Protein AF-A0A5B8U6M7-F1 (afdb_monomer_lite)

Foldseek 3Di:
DQAQAPPVVVVVVLVVQLVDQPAFKWKKKFWFDLVCLVVVVVLCVVPDPDDLVVLPWPDWDWDGDSTITMIMTGHHRGNSSVVSLVPDPCNVVSVVVCSVGGPYYMDIDDDPDDDDDD

pLDDT: mean 85.8, std 9.68, range [37.19, 96.88]

Sequence (118 aa):
MSVSFDIGELDREITALRSHPHLRKLVIVLPIEPDLRDMARDVLAEGPPFDLRAAGLDAHEVLLTDNEAIFVFGLPDGPPALERILAEEDFWTVVSSWERIAAGPPRIASVAFDWHAA

Organism: NCBI:txid496014

Secondary structure (DSSP, 8-state):
------HHHHHHHHHHHHT-TT--EEEEEEEB-GGGHHHHHHHHHT--SS-HHHHT-S-EEEEE-SSEEEEEEE-TT-THHHHHHHH-HHHHHHHHHHHTTBSS--EEEP-S------

Radius of gyration: 14.13 Å; chains: 1; bounding box: 35×35×37 Å

Structure (mmCIF, N/CA/C/O backbone):
data_AF-A0A5B8U6M7-F1
#
_entry.id   AF-A0A5B8U6M7-F1
#
loop_
_atom_site.group_PDB
_atom_site.id
_atom_site.type_symbol
_atom_site.label_atom_id
_atom_site.label_alt_id
_atom_site.label_comp_id
_atom_site.label_asym_id
_atom_site.label_entity_id
_atom_site.label_seq_id
_atom_site.pdbx_PDB_ins_code
_atom_site.Cartn_x
_atom_site.Cartn_y
_atom_site.Cartn_z
_atom_site.occupancy
_atom_site.B_iso_or_equiv
_atom_site.auth_seq_id
_atom_site.auth_comp_id
_atom_site.auth_asym_id
_atom_site.auth_atom_id
_atom_site.pdbx_PDB_model_num
ATOM 1 N N . MET A 1 1 ? -6.315 9.174 21.038 1.00 37.19 1 MET A N 1
ATOM 2 C CA . MET A 1 1 ? -5.016 9.813 20.736 1.00 37.19 1 MET A CA 1
ATOM 3 C C . MET A 1 1 ? -4.724 9.454 19.298 1.00 37.19 1 MET A C 1
ATOM 5 O O . MET A 1 1 ? -4.635 8.267 19.039 1.00 37.19 1 MET A O 1
ATOM 9 N N . SER A 1 2 ? -4.692 10.416 18.372 1.00 42.72 2 SER A N 1
ATOM 10 C CA . SER A 1 2 ? -4.331 10.103 16.983 1.00 42.72 2 SER A CA 1
ATOM 11 C C . SER A 1 2 ? -2.864 9.701 16.991 1.00 42.72 2 SER A C 1
ATOM 13 O O . SER A 1 2 ? -2.014 10.513 17.365 1.00 42.72 2 SER A O 1
ATOM 15 N N . VAL A 1 3 ? -2.573 8.444 16.681 1.00 50.53 3 VAL A N 1
ATOM 16 C CA . VAL A 1 3 ? -1.199 8.006 16.461 1.00 50.53 3 VAL A CA 1
ATOM 17 C C . VAL A 1 3 ? -0.815 8.559 15.092 1.00 50.53 3 VAL A C 1
ATOM 19 O O . VAL A 1 3 ? -1.203 8.010 14.072 1.00 50.53 3 VAL A O 1
ATOM 22 N N . SER A 1 4 ? -0.133 9.706 15.061 1.00 57.78 4 SER A N 1
ATOM 23 C CA . SER A 1 4 ? 0.564 10.127 13.843 1.00 57.78 4 SER A CA 1
ATOM 24 C C . SER A 1 4 ? 1.712 9.144 13.645 1.00 57.78 4 SER A C 1
ATOM 26 O O . SER A 1 4 ? 2.492 8.913 14.574 1.00 57.78 4 SER A O 1
ATOM 28 N N . PHE A 1 5 ? 1.767 8.507 12.481 1.00 67.94 5 PHE A N 1
ATOM 29 C CA . PHE A 1 5 ? 2.917 7.709 12.098 1.00 67.94 5 PHE A CA 1
ATOM 30 C C . PHE A 1 5 ? 3.860 8.568 11.265 1.00 67.94 5 PHE A C 1
ATOM 32 O O . PHE A 1 5 ? 3.412 9.345 10.430 1.00 67.94 5 PHE A O 1
ATOM 39 N N . ASP A 1 6 ? 5.165 8.474 11.520 1.00 73.69 6 ASP A N 1
ATOM 40 C CA . ASP A 1 6 ? 6.155 9.294 10.823 1.00 73.69 6 ASP A CA 1
ATOM 41 C C . ASP A 1 6 ? 6.238 8.847 9.357 1.00 73.69 6 ASP A C 1
ATOM 43 O O . ASP A 1 6 ? 6.901 7.866 9.020 1.00 73.69 6 ASP A O 1
ATOM 47 N N . ILE A 1 7 ? 5.562 9.580 8.471 1.00 70.50 7 ILE A N 1
ATOM 48 C CA . ILE A 1 7 ? 5.659 9.403 7.016 1.00 70.50 7 ILE A CA 1
ATOM 49 C C . ILE A 1 7 ? 7.130 9.440 6.563 1.00 70.50 7 ILE A C 1
ATOM 51 O O . ILE A 1 7 ? 7.518 8.705 5.655 1.00 70.50 7 ILE A O 1
ATOM 55 N N . GLY A 1 8 ? 7.975 10.235 7.227 1.00 73.44 8 GLY A N 1
ATOM 56 C CA . GLY A 1 8 ? 9.407 10.287 6.959 1.00 73.44 8 GLY A CA 1
ATOM 57 C C . GLY A 1 8 ? 10.160 9.025 7.387 1.00 73.44 8 GLY A C 1
ATOM 58 O O . GLY A 1 8 ? 11.208 8.728 6.818 1.00 73.44 8 GLY A O 1
ATOM 59 N N . GLU A 1 9 ? 9.668 8.263 8.365 1.00 79.94 9 GLU A N 1
ATOM 60 C CA . GLU A 1 9 ? 10.224 6.950 8.716 1.00 79.94 9 GLU A CA 1
ATOM 61 C C . GLU A 1 9 ? 9.889 5.912 7.651 1.00 79.94 9 GLU A C 1
ATOM 63 O O . GLU A 1 9 ? 10.791 5.218 7.181 1.00 79.94 9 GLU A O 1
ATOM 68 N N . LEU A 1 10 ? 8.636 5.893 7.189 1.00 79.44 10 LEU A N 1
ATOM 69 C CA . LEU A 1 10 ? 8.224 5.042 6.075 1.00 79.44 10 LEU A CA 1
ATOM 70 C C . LEU A 1 10 ? 9.038 5.342 4.805 1.00 79.44 10 LEU A C 1
ATOM 72 O O . LEU A 1 10 ? 9.538 4.417 4.166 1.00 79.44 10 LEU A O 1
ATOM 76 N N . ASP A 1 11 ? 9.226 6.620 4.462 1.00 79.44 11 ASP A N 1
ATOM 77 C CA . ASP A 1 11 ? 10.046 7.031 3.314 1.00 79.44 11 ASP A CA 1
ATOM 78 C C . ASP A 1 11 ? 11.501 6.546 3.435 1.00 79.44 11 ASP A C 1
ATOM 80 O O . ASP A 1 11 ? 12.074 6.015 2.477 1.00 79.44 11 ASP A O 1
ATOM 84 N N . ARG A 1 12 ? 12.095 6.648 4.634 1.00 83.75 12 ARG A N 1
ATOM 85 C CA . ARG A 1 12 ? 13.446 6.128 4.906 1.00 83.75 12 ARG A CA 1
ATOM 86 C C . ARG A 1 12 ? 13.519 4.616 4.719 1.00 83.75 12 ARG A C 1
ATOM 88 O O . ARG A 1 12 ? 14.474 4.139 4.103 1.00 83.75 12 ARG A O 1
ATOM 95 N N . GLU A 1 13 ? 12.543 3.866 5.225 1.00 85.31 13 GLU A N 1
ATOM 96 C CA . GLU A 1 13 ? 12.518 2.409 5.074 1.00 85.31 13 GLU A CA 1
ATOM 97 C C . GLU A 1 13 ? 12.347 1.991 3.607 1.00 85.31 13 GLU A C 1
ATOM 99 O O . GLU A 1 13 ? 13.113 1.158 3.111 1.00 85.31 13 GLU A O 1
ATOM 104 N N . ILE A 1 14 ? 11.417 2.614 2.873 1.00 83.81 14 ILE A N 1
ATOM 105 C CA . ILE A 1 14 ? 11.237 2.363 1.434 1.00 83.81 14 ILE A CA 1
ATOM 106 C C . ILE A 1 14 ? 12.519 2.727 0.670 1.00 83.81 14 ILE A C 1
ATOM 108 O O . ILE A 1 14 ? 12.970 1.974 -0.200 1.00 83.81 14 ILE A O 1
ATOM 112 N N . THR A 1 15 ? 13.166 3.835 1.030 1.00 84.25 15 THR A N 1
ATOM 113 C CA . THR A 1 15 ? 14.447 4.245 0.445 1.00 84.25 15 THR A CA 1
ATOM 114 C C . THR A 1 15 ? 15.562 3.240 0.719 1.00 84.25 15 THR A C 1
ATOM 116 O O . THR A 1 15 ? 16.331 2.919 -0.189 1.00 84.25 15 THR A O 1
ATOM 119 N N . ALA A 1 16 ? 15.635 2.669 1.921 1.00 85.81 16 ALA A N 1
ATOM 120 C CA . ALA A 1 16 ? 16.587 1.604 2.220 1.00 85.81 16 ALA A CA 1
ATOM 121 C C . ALA A 1 16 ? 16.316 0.353 1.367 1.00 85.81 16 ALA A C 1
ATOM 123 O O . ALA A 1 16 ? 17.251 -0.255 0.835 1.00 85.81 16 ALA A O 1
ATOM 124 N N . LEU A 1 17 ? 15.045 -0.003 1.157 1.00 84.62 17 LEU A N 1
ATOM 125 C CA . LEU A 1 17 ? 14.669 -1.139 0.316 1.00 84.62 17 LEU A CA 1
ATOM 126 C C . LEU A 1 17 ? 15.080 -0.960 -1.146 1.00 84.62 17 LEU A C 1
ATOM 128 O O . LEU A 1 17 ? 15.469 -1.946 -1.776 1.00 84.62 17 LEU A O 1
ATOM 132 N N . ARG A 1 18 ? 15.104 0.276 -1.659 1.00 82.44 18 ARG A N 1
ATOM 133 C CA . ARG A 1 18 ? 15.547 0.565 -3.034 1.00 82.44 18 ARG A CA 1
ATOM 134 C C . ARG A 1 18 ? 16.985 0.135 -3.328 1.00 82.44 18 ARG A C 1
ATOM 136 O O . ARG A 1 18 ? 17.318 -0.118 -4.482 1.00 82.44 18 ARG A O 1
ATOM 143 N N . SER A 1 19 ? 17.828 0.004 -2.305 1.00 83.69 19 SER A N 1
ATOM 144 C CA . SER A 1 19 ? 19.202 -0.487 -2.470 1.00 83.69 19 SER A CA 1
ATOM 145 C C . SER A 1 19 ? 19.292 -1.982 -2.824 1.00 83.69 19 SER A C 1
ATOM 147 O O . SER A 1 19 ? 20.370 -2.457 -3.179 1.00 83.69 19 SER A O 1
ATOM 149 N N . HIS A 1 20 ? 18.177 -2.725 -2.779 1.00 84.62 20 HIS A N 1
ATOM 150 C CA . HIS A 1 20 ? 18.127 -4.153 -3.088 1.00 84.62 20 HIS A CA 1
ATOM 151 C C . HIS A 1 20 ? 17.738 -4.387 -4.561 1.00 84.62 20 HIS A C 1
ATOM 153 O O . HIS A 1 20 ? 16.553 -4.348 -4.900 1.00 84.62 20 HIS A O 1
ATOM 159 N N . PRO A 1 21 ? 18.689 -4.722 -5.456 1.00 79.88 21 PRO A N 1
ATOM 160 C CA . PRO A 1 21 ? 18.429 -4.838 -6.899 1.00 79.88 21 PRO A CA 1
ATOM 161 C C . PRO A 1 21 ? 17.478 -5.989 -7.275 1.00 79.88 21 PRO A C 1
ATOM 163 O O . PRO A 1 21 ? 16.973 -6.048 -8.397 1.00 79.88 21 PRO A O 1
ATOM 166 N N . HIS A 1 22 ? 17.232 -6.911 -6.340 1.00 84.75 22 HIS A N 1
ATOM 167 C CA . HIS A 1 22 ? 16.355 -8.070 -6.506 1.00 84.75 22 HIS A CA 1
ATOM 168 C C . HIS A 1 22 ? 15.005 -7.918 -5.801 1.00 84.75 22 HIS A C 1
ATOM 170 O O . HIS A 1 22 ? 14.252 -8.887 -5.731 1.00 84.75 22 HIS A O 1
ATOM 176 N N . LEU A 1 23 ? 14.679 -6.734 -5.271 1.00 88.25 23 LEU A N 1
ATOM 177 C CA . LEU A 1 23 ? 13.345 -6.478 -4.742 1.00 88.25 23 LEU A CA 1
ATOM 178 C C . LEU A 1 23 ? 12.331 -6.612 -5.885 1.00 88.25 23 LEU A C 1
ATOM 180 O O . LEU A 1 23 ? 12.396 -5.866 -6.858 1.00 88.25 23 LEU A O 1
ATOM 184 N N . ARG A 1 24 ? 11.426 -7.588 -5.781 1.00 89.94 24 ARG A N 1
ATOM 185 C CA . ARG A 1 24 ? 10.358 -7.834 -6.769 1.00 89.94 24 ARG A CA 1
ATOM 186 C C . ARG A 1 24 ? 8.958 -7.615 -6.221 1.00 89.94 24 ARG A C 1
ATOM 188 O O . ARG A 1 24 ? 8.002 -7.569 -6.984 1.00 89.94 24 ARG A O 1
ATOM 195 N N . LYS A 1 25 ? 8.840 -7.482 -4.905 1.00 91.69 25 LYS A N 1
ATOM 196 C CA . LYS A 1 25 ? 7.572 -7.292 -4.221 1.00 91.69 25 LYS A CA 1
ATOM 197 C C . LYS A 1 25 ? 7.801 -6.430 -2.991 1.00 91.69 25 LYS A C 1
ATOM 199 O O . LYS A 1 25 ? 8.741 -6.684 -2.238 1.00 91.69 25 LYS A O 1
A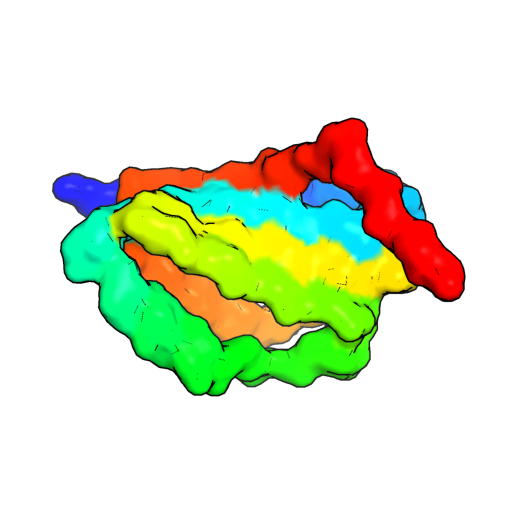TOM 204 N N . LEU A 1 26 ? 6.961 -5.421 -2.810 1.00 91.50 26 LEU A N 1
ATOM 205 C CA . LEU A 1 26 ? 6.908 -4.601 -1.603 1.00 91.50 26 LEU A CA 1
ATOM 206 C C . LEU A 1 26 ? 5.555 -4.834 -0.939 1.00 91.50 26 LEU A C 1
ATOM 208 O O . LEU A 1 26 ? 4.527 -4.769 -1.610 1.00 91.50 26 LEU A O 1
ATOM 212 N N . VAL A 1 27 ? 5.563 -5.111 0.363 1.00 94.06 27 VAL A N 1
ATOM 213 C CA . VAL A 1 27 ? 4.342 -5.302 1.147 1.00 94.06 27 VAL A CA 1
ATOM 214 C C . VAL A 1 27 ? 4.339 -4.305 2.295 1.00 94.06 27 VAL A C 1
ATOM 216 O O . VAL A 1 27 ? 5.247 -4.318 3.125 1.00 94.06 27 VAL A O 1
ATOM 219 N N . ILE A 1 28 ? 3.318 -3.454 2.341 1.00 92.81 28 ILE A N 1
ATOM 220 C CA . ILE A 1 28 ? 3.102 -2.481 3.413 1.00 92.81 28 ILE A CA 1
ATOM 221 C C . ILE A 1 28 ? 1.848 -2.896 4.172 1.00 92.81 28 ILE A C 1
ATOM 223 O O . ILE A 1 28 ? 0.776 -3.028 3.588 1.00 92.81 28 ILE A O 1
ATOM 227 N N . VAL A 1 29 ? 1.979 -3.096 5.477 1.00 95.12 29 VAL A N 1
ATOM 228 C CA . VAL A 1 29 ? 0.875 -3.418 6.380 1.00 95.12 29 VAL A CA 1
ATOM 229 C C . VAL A 1 29 ? 0.558 -2.177 7.195 1.00 95.12 29 VAL A C 1
ATOM 231 O O . VAL A 1 29 ? 1.373 -1.763 8.020 1.00 95.12 29 VAL A O 1
ATOM 234 N N . LEU A 1 30 ? -0.619 -1.601 6.985 1.00 94.31 30 LEU A N 1
ATOM 235 C CA . LEU A 1 30 ? -1.124 -0.476 7.756 1.00 94.31 30 LEU A CA 1
ATOM 236 C C . LEU A 1 30 ? -2.179 -0.972 8.752 1.00 94.31 30 LEU A C 1
ATOM 238 O O . LEU A 1 30 ? -3.251 -1.401 8.319 1.00 94.31 30 LEU A O 1
ATOM 242 N N . PRO A 1 31 ? -1.918 -0.910 10.069 1.00 95.25 31 PRO A N 1
ATOM 243 C CA . PRO A 1 31 ? -2.960 -1.105 11.066 1.00 95.25 31 PRO A CA 1
ATOM 244 C C . PRO A 1 31 ? -4.046 -0.040 10.896 1.00 95.25 31 PRO A C 1
ATOM 246 O O . PRO A 1 31 ? -3.734 1.149 10.835 1.00 95.25 31 PRO A O 1
ATOM 249 N N . ILE A 1 32 ? -5.307 -0.449 10.862 1.00 95.25 32 ILE A N 1
ATOM 250 C CA . ILE A 1 32 ? -6.469 0.438 10.784 1.00 95.25 32 ILE A CA 1
ATOM 251 C C . ILE A 1 32 ? -7.359 0.256 12.008 1.00 95.25 32 ILE A C 1
ATOM 253 O O . ILE A 1 32 ? -7.405 -0.818 12.616 1.00 95.25 32 ILE A O 1
ATOM 257 N N . GLU A 1 33 ? -8.076 1.314 12.368 1.00 90.94 33 GLU A N 1
ATOM 258 C CA . GLU A 1 33 ? -9.089 1.231 13.417 1.00 90.94 33 GLU A CA 1
ATOM 259 C C . GLU A 1 33 ? -10.249 0.336 12.940 1.00 90.94 33 GLU A C 1
ATOM 261 O O . GLU A 1 33 ? -10.760 0.562 11.837 1.00 90.94 33 GLU A O 1
ATOM 266 N N . PRO A 1 34 ? -10.712 -0.648 13.741 1.00 90.62 34 PRO A N 1
ATOM 267 C CA . PRO A 1 34 ? -11.786 -1.562 13.333 1.00 90.62 34 PRO A CA 1
ATOM 268 C C . PRO A 1 34 ? -13.052 -0.841 12.868 1.00 90.62 34 PRO A C 1
ATOM 270 O O . PRO A 1 34 ? -13.654 -1.194 11.853 1.00 90.62 34 PRO A O 1
ATOM 273 N N . ASP A 1 35 ? -13.413 0.228 13.579 1.00 94.38 35 ASP A N 1
ATOM 274 C CA . ASP A 1 35 ? -14.605 1.033 13.307 1.00 94.38 35 ASP A CA 1
ATOM 275 C C . ASP A 1 35 ? -14.484 1.857 12.012 1.00 94.38 35 ASP A C 1
ATOM 277 O O . ASP A 1 35 ? -15.481 2.371 11.505 1.00 94.38 35 ASP A O 1
ATOM 281 N N . LEU A 1 36 ? -13.274 1.983 11.453 1.00 93.62 36 LEU A N 1
ATOM 282 C CA . LEU A 1 36 ? -12.986 2.745 10.235 1.00 93.62 36 LEU A CA 1
ATOM 283 C C . LEU A 1 36 ? -12.765 1.853 9.005 1.00 93.62 36 LEU A C 1
ATOM 285 O O . LEU A 1 36 ? -12.432 2.356 7.930 1.00 93.62 36 LEU A O 1
ATOM 289 N N . ARG A 1 37 ? -12.997 0.541 9.118 1.00 93.81 37 ARG A N 1
ATOM 290 C CA . ARG A 1 37 ? -12.842 -0.411 8.010 1.00 93.81 37 ARG A CA 1
ATOM 291 C C . ARG A 1 37 ? -13.690 -0.064 6.784 1.00 93.81 37 ARG A C 1
ATOM 293 O O . ARG A 1 37 ? -13.206 -0.167 5.660 1.00 93.81 37 ARG A O 1
ATOM 300 N N . ASP A 1 38 ? -14.947 0.336 6.974 1.00 93.94 38 ASP A N 1
ATOM 3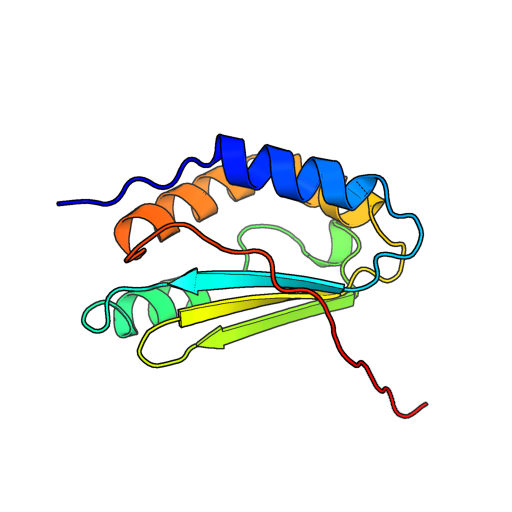01 C CA . ASP A 1 38 ? -15.805 0.721 5.846 1.00 93.94 38 ASP A CA 1
ATOM 302 C C . ASP A 1 38 ? -15.293 1.995 5.157 1.00 93.94 38 ASP A C 1
ATOM 304 O O . ASP A 1 38 ? -15.294 2.061 3.933 1.00 93.94 38 ASP A O 1
ATOM 308 N N . MET A 1 39 ? -14.742 2.947 5.917 1.00 92.50 39 MET A N 1
ATOM 309 C CA . MET A 1 39 ? -14.091 4.135 5.355 1.00 92.50 39 MET A CA 1
ATOM 310 C C . MET A 1 39 ? -12.831 3.767 4.560 1.00 92.50 39 MET A C 1
ATOM 312 O O . MET A 1 39 ? -12.627 4.289 3.468 1.00 92.50 39 MET A O 1
ATOM 316 N N . ALA A 1 40 ? -12.017 2.826 5.054 1.00 92.94 40 ALA A N 1
ATOM 317 C CA . ALA A 1 40 ? -10.879 2.294 4.300 1.00 92.94 40 ALA A CA 1
ATOM 318 C C . ALA A 1 40 ? -11.320 1.632 2.985 1.00 92.94 40 ALA A C 1
ATOM 320 O O . ALA A 1 40 ? -10.688 1.834 1.950 1.00 92.94 40 ALA A O 1
ATOM 321 N N . ARG A 1 41 ? -12.422 0.869 2.997 1.00 93.81 41 ARG A N 1
ATOM 322 C CA . ARG A 1 41 ? -12.994 0.282 1.775 1.00 93.81 41 ARG A CA 1
ATOM 323 C C . ARG A 1 41 ? -13.422 1.359 0.780 1.00 93.81 41 ARG A C 1
ATOM 325 O O . ARG A 1 41 ? -13.177 1.190 -0.410 1.00 93.81 41 ARG A O 1
ATOM 332 N N . ASP A 1 42 ? -14.054 2.426 1.252 1.00 91.94 42 ASP A N 1
ATOM 333 C CA . ASP A 1 42 ? -14.538 3.500 0.385 1.00 91.94 42 ASP A CA 1
ATOM 334 C C . ASP A 1 42 ? -13.365 4.253 -0.270 1.00 91.94 42 ASP A C 1
ATOM 336 O O . ASP A 1 42 ? -13.390 4.454 -1.482 1.00 91.94 42 ASP A O 1
ATOM 340 N N . VAL A 1 43 ? -12.284 4.532 0.475 1.00 89.38 43 VAL A N 1
ATOM 341 C CA . VAL A 1 43 ? -11.026 5.074 -0.087 1.00 89.38 43 VAL A CA 1
ATOM 342 C C . VAL A 1 43 ? -10.446 4.140 -1.153 1.00 89.38 43 VAL A C 1
ATOM 344 O O . VAL A 1 43 ? -10.039 4.586 -2.221 1.00 89.38 43 VAL A O 1
ATOM 347 N N . LEU A 1 44 ? -10.430 2.827 -0.907 1.00 90.81 44 LEU A N 1
ATOM 348 C CA . LEU A 1 44 ? -9.928 1.855 -1.886 1.00 90.81 44 LEU A CA 1
ATOM 349 C C . LEU A 1 44 ? -10.801 1.758 -3.143 1.00 90.81 44 LEU A C 1
ATOM 351 O O . LEU A 1 44 ? -10.285 1.441 -4.215 1.00 90.81 44 LEU A O 1
ATOM 355 N N . ALA A 1 45 ? -12.104 2.025 -3.033 1.00 91.38 45 ALA A N 1
ATOM 356 C CA . ALA A 1 45 ? -13.029 1.995 -4.164 1.00 91.38 45 ALA A CA 1
ATOM 357 C C . ALA A 1 45 ? -12.803 3.150 -5.154 1.00 91.38 45 ALA A C 1
ATOM 359 O O . ALA A 1 45 ? -13.154 3.013 -6.326 1.00 91.38 45 ALA A O 1
ATOM 360 N N . GLU A 1 46 ? -12.192 4.253 -4.711 1.00 87.56 46 GLU A N 1
ATOM 361 C CA . GLU A 1 46 ? -11.748 5.344 -5.591 1.00 87.56 46 GLU A CA 1
ATOM 362 C C . GLU A 1 46 ? -10.588 4.907 -6.502 1.00 87.56 46 GLU A C 1
ATOM 364 O O . GLU A 1 46 ? -10.394 5.467 -7.582 1.00 87.56 46 GLU A O 1
ATOM 369 N N . GLY A 1 47 ? -9.874 3.846 -6.112 1.00 84.44 47 GLY A N 1
ATOM 370 C CA . GLY A 1 47 ? -8.710 3.337 -6.819 1.00 84.44 47 GLY A CA 1
ATOM 371 C C . GLY A 1 47 ? -7.444 4.162 -6.554 1.00 84.44 47 GLY A C 1
ATOM 372 O O . GLY A 1 47 ? -7.446 5.107 -5.766 1.00 84.44 47 GLY A O 1
ATOM 373 N N . PRO A 1 48 ? -6.314 3.785 -7.174 1.00 84.12 48 PRO A N 1
ATOM 374 C CA . PRO A 1 48 ? -5.076 4.543 -7.053 1.00 84.12 48 PRO A CA 1
ATOM 375 C C . PRO A 1 48 ? -5.230 5.916 -7.734 1.00 84.12 48 PRO A C 1
ATOM 377 O O . PRO A 1 48 ? -5.769 5.987 -8.840 1.00 84.12 48 PRO A O 1
ATOM 380 N N . PRO A 1 49 ? -4.714 7.003 -7.137 1.00 79.38 49 PRO A N 1
ATOM 381 C CA . PRO A 1 49 ? -4.819 8.345 -7.717 1.00 79.38 49 PRO A CA 1
ATOM 382 C C . PRO A 1 49 ? -3.830 8.574 -8.879 1.00 79.38 49 PRO A C 1
ATOM 384 O O . PRO A 1 49 ? -3.894 9.604 -9.537 1.00 79.38 49 PRO A O 1
ATOM 387 N N . PHE A 1 50 ? -2.915 7.632 -9.139 1.00 81.75 50 PHE A N 1
ATOM 388 C CA . PHE A 1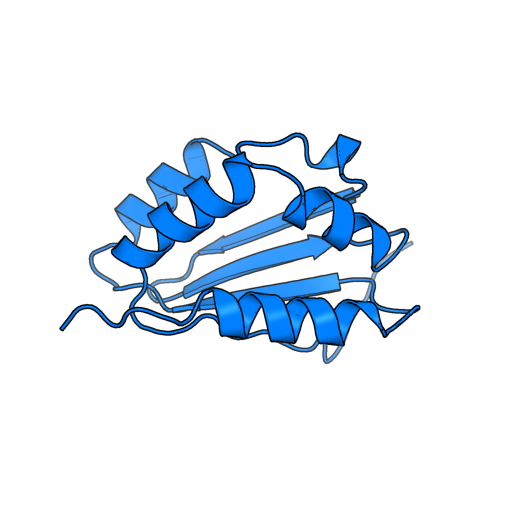 50 ? -1.894 7.699 -10.190 1.00 81.75 50 PHE A CA 1
ATOM 389 C C . PHE A 1 50 ? -1.892 6.440 -11.064 1.00 81.75 50 PHE A C 1
ATOM 391 O O . PHE A 1 50 ? -2.369 5.368 -10.676 1.00 81.75 50 PHE A O 1
ATOM 398 N N . ASP A 1 51 ? -1.318 6.562 -12.262 1.00 85.75 51 ASP A N 1
ATOM 399 C CA . ASP A 1 51 ? -1.213 5.460 -13.215 1.00 85.75 51 ASP A CA 1
ATOM 400 C C . ASP A 1 51 ? -0.127 4.458 -12.784 1.00 85.75 51 ASP A C 1
ATOM 402 O O . ASP A 1 51 ? 1.073 4.641 -13.008 1.00 85.75 51 ASP A O 1
ATOM 406 N N . LEU A 1 52 ? -0.573 3.349 -12.190 1.00 88.06 52 LEU A N 1
ATOM 407 C CA . LEU A 1 52 ? 0.286 2.253 -11.736 1.00 88.06 52 LEU A CA 1
ATOM 408 C C . LEU A 1 52 ? 1.144 1.658 -12.863 1.00 88.06 52 LEU A C 1
ATOM 410 O O . LEU A 1 52 ? 2.295 1.275 -12.634 1.00 88.06 52 LEU A O 1
ATOM 414 N N . ARG A 1 53 ? 0.610 1.589 -14.089 1.00 88.69 53 ARG A N 1
ATOM 415 C CA . ARG A 1 53 ? 1.335 1.034 -15.237 1.00 88.69 53 ARG A CA 1
ATOM 416 C C . ARG A 1 53 ? 2.421 1.998 -15.693 1.00 88.69 53 ARG A C 1
ATOM 418 O O . ARG A 1 53 ? 3.525 1.547 -15.995 1.00 88.69 53 ARG A O 1
ATOM 425 N N . ALA A 1 54 ? 2.137 3.300 -15.724 1.00 87.50 54 ALA A N 1
ATOM 426 C CA . ALA A 1 54 ? 3.138 4.320 -16.043 1.00 87.50 54 ALA A CA 1
ATOM 427 C C . ALA A 1 54 ? 4.283 4.348 -15.012 1.00 87.50 54 ALA A C 1
ATOM 429 O O . ALA A 1 54 ? 5.445 4.533 -15.382 1.00 87.50 54 ALA A O 1
ATOM 430 N N . ALA A 1 55 ? 3.981 4.072 -13.739 1.00 85.38 55 ALA A N 1
ATOM 431 C CA . ALA A 1 55 ? 4.985 3.925 -12.686 1.00 85.38 55 ALA A CA 1
ATOM 432 C C . ALA A 1 55 ? 5.867 2.663 -12.838 1.00 85.38 55 ALA A C 1
ATOM 434 O O . ALA A 1 55 ? 6.978 2.605 -12.297 1.00 85.38 55 ALA A O 1
ATOM 435 N N . GLY A 1 56 ? 5.426 1.678 -13.629 1.00 89.06 56 GLY A N 1
ATOM 436 C CA . GLY A 1 56 ? 6.145 0.428 -13.889 1.00 89.06 56 GLY A CA 1
ATOM 437 C C . GLY A 1 56 ? 5.738 -0.736 -12.982 1.00 89.06 56 GLY A C 1
ATOM 438 O O . GLY A 1 56 ? 6.518 -1.675 -12.830 1.00 89.06 56 GLY A O 1
ATOM 439 N N . LEU A 1 57 ? 4.550 -0.678 -12.373 1.00 90.19 57 LEU A N 1
ATOM 440 C CA . LEU A 1 57 ? 3.962 -1.806 -11.648 1.00 90.19 57 LEU A CA 1
ATOM 441 C C . LEU A 1 57 ? 3.239 -2.746 -12.620 1.00 90.19 57 LEU A C 1
ATOM 443 O O . LEU A 1 57 ? 2.513 -2.297 -13.512 1.00 90.19 57 LEU A O 1
ATOM 447 N N . ASP A 1 58 ? 3.399 -4.054 -12.428 1.00 87.81 58 ASP A N 1
ATOM 448 C CA . ASP A 1 58 ? 2.624 -5.083 -13.138 1.00 87.81 58 ASP A CA 1
ATOM 449 C C . ASP A 1 58 ? 1.394 -5.547 -12.348 1.00 87.81 58 ASP A C 1
ATOM 451 O O . ASP A 1 58 ? 0.389 -5.942 -12.945 1.00 87.81 58 ASP A O 1
ATOM 455 N N . ALA A 1 59 ? 1.458 -5.448 -11.022 1.00 89.69 59 ALA A N 1
ATOM 456 C CA . ALA A 1 59 ? 0.392 -5.789 -10.100 1.00 89.69 59 ALA A CA 1
ATOM 457 C C . ALA A 1 59 ? 0.367 -4.829 -8.903 1.00 89.69 59 ALA A C 1
ATOM 459 O O . ALA A 1 59 ? 1.404 -4.416 -8.377 1.00 89.69 59 ALA A O 1
ATOM 460 N N . HIS A 1 60 ? -0.839 -4.517 -8.440 1.00 92.81 60 HIS A N 1
ATOM 461 C CA . HIS A 1 60 ? -1.073 -3.878 -7.155 1.00 92.81 60 HIS A CA 1
ATOM 462 C C . HIS A 1 60 ? -2.325 -4.485 -6.532 1.00 92.81 60 HIS A C 1
ATOM 464 O O . HIS A 1 60 ? -3.389 -4.482 -7.150 1.00 92.81 60 HIS A O 1
ATOM 470 N N . GLU A 1 61 ? -2.192 -5.016 -5.324 1.00 93.56 61 GLU A N 1
ATOM 471 C CA . GLU A 1 61 ? -3.298 -5.606 -4.577 1.00 93.56 61 GLU A CA 1
ATOM 472 C C . GLU A 1 61 ? -3.402 -4.917 -3.224 1.00 93.56 61 GLU A C 1
ATOM 474 O O . GLU A 1 61 ? -2.387 -4.608 -2.598 1.00 93.56 61 GLU A O 1
ATOM 479 N N . VAL A 1 62 ? -4.629 -4.705 -2.753 1.00 94.94 62 VAL A N 1
ATOM 480 C CA . VAL A 1 62 ? -4.867 -4.284 -1.375 1.00 94.94 62 VAL A CA 1
ATOM 481 C C . VAL A 1 62 ? -5.788 -5.288 -0.706 1.00 94.94 62 VAL A C 1
ATOM 483 O O . VAL A 1 62 ? -6.929 -5.474 -1.127 1.00 94.94 62 VAL A O 1
ATOM 486 N N . LEU A 1 63 ? -5.285 -5.949 0.335 1.00 95.94 63 LEU A N 1
ATOM 487 C CA . LEU A 1 63 ? -6.070 -6.856 1.161 1.00 95.94 63 LEU A CA 1
ATOM 488 C C . LEU A 1 63 ? -6.550 -6.097 2.392 1.00 95.94 63 LEU A C 1
ATOM 490 O O . LEU A 1 63 ? -5.756 -5.475 3.092 1.00 95.94 63 LEU A O 1
ATOM 494 N N . LEU A 1 64 ? -7.849 -6.165 2.659 1.00 96.00 64 LEU A N 1
ATOM 495 C CA . LEU A 1 64 ? -8.465 -5.514 3.808 1.00 96.00 64 LEU A CA 1
ATOM 496 C C . LEU A 1 64 ? -8.945 -6.574 4.798 1.00 96.00 64 LEU A C 1
ATOM 498 O O . LEU A 1 64 ? -9.788 -7.410 4.461 1.00 96.00 64 LEU A O 1
ATOM 502 N N . THR A 1 65 ? -8.419 -6.530 6.016 1.00 96.06 65 THR A N 1
ATOM 503 C CA . THR A 1 65 ? -8.901 -7.329 7.150 1.00 96.06 65 THR A CA 1
ATOM 504 C C . THR A 1 65 ? -9.782 -6.464 8.055 1.00 96.06 65 THR A C 1
ATOM 506 O O . THR A 1 65 ? -10.160 -5.349 7.691 1.00 96.06 65 THR A O 1
ATOM 509 N N . ASP A 1 66 ? -10.135 -6.969 9.235 1.00 94.75 66 ASP A N 1
ATOM 510 C CA . ASP A 1 66 ? -10.848 -6.173 10.238 1.00 94.75 66 ASP A CA 1
ATOM 511 C C . ASP A 1 66 ? -9.957 -5.111 10.898 1.00 94.75 66 ASP A C 1
ATOM 513 O O . ASP A 1 66 ? -10.464 -4.165 11.490 1.00 94.75 66 ASP A O 1
ATOM 517 N N . ASN A 1 67 ? -8.632 -5.247 10.786 1.00 95.69 67 ASN A N 1
ATOM 518 C CA . ASN A 1 67 ? -7.664 -4.433 11.523 1.00 95.69 67 ASN A CA 1
ATOM 519 C C . ASN A 1 67 ? -6.500 -3.932 10.671 1.00 95.69 67 ASN A C 1
ATOM 521 O O . ASN A 1 67 ? -5.652 -3.205 11.181 1.00 95.69 67 ASN A O 1
ATOM 525 N N . GLU A 1 68 ? -6.391 -4.348 9.411 1.00 96.88 68 GLU A N 1
ATOM 526 C CA . GLU A 1 68 ? -5.240 -4.030 8.572 1.00 96.88 68 GLU A CA 1
ATOM 527 C C . GLU A 1 68 ? -5.658 -3.778 7.123 1.00 96.88 68 GLU A C 1
ATOM 529 O O . GLU A 1 68 ? -6.476 -4.510 6.562 1.00 96.88 68 GLU A O 1
ATOM 534 N N . ALA A 1 69 ? -5.034 -2.778 6.507 1.00 96.00 69 ALA A N 1
ATOM 535 C CA . ALA A 1 69 ? -4.939 -2.645 5.061 1.00 96.00 69 ALA A CA 1
ATOM 536 C C . ALA A 1 69 ? -3.528 -3.077 4.631 1.00 96.00 69 ALA A C 1
ATOM 538 O O . ALA A 1 69 ? -2.528 -2.556 5.128 1.00 96.00 69 ALA A O 1
ATOM 539 N N . ILE A 1 70 ? -3.441 -4.058 3.738 1.00 96.31 70 ILE A N 1
ATOM 540 C CA . ILE A 1 70 ? -2.186 -4.672 3.299 1.00 96.31 70 ILE A CA 1
ATOM 541 C C . ILE A 1 70 ? -2.000 -4.357 1.821 1.00 96.31 70 ILE A C 1
ATOM 543 O O . ILE A 1 70 ? -2.685 -4.927 0.976 1.00 96.31 70 ILE A O 1
ATOM 547 N N . PHE A 1 71 ? -1.069 -3.464 1.518 1.00 93.69 71 PHE A N 1
ATOM 548 C CA . PHE A 1 71 ? -0.740 -3.034 0.165 1.00 93.69 71 PHE A CA 1
ATOM 549 C C . PHE A 1 71 ? 0.395 -3.895 -0.379 1.00 93.69 71 PHE A C 1
ATOM 551 O O . PHE A 1 71 ? 1.476 -3.947 0.209 1.00 93.69 71 PHE A O 1
ATOM 558 N N . VAL A 1 72 ? 0.165 -4.549 -1.510 1.00 93.75 72 VAL A N 1
ATOM 559 C CA . VAL A 1 72 ? 1.139 -5.383 -2.213 1.00 93.75 72 VAL A CA 1
ATOM 560 C C . VAL A 1 72 ? 1.448 -4.726 -3.549 1.00 93.75 72 VAL A C 1
ATOM 562 O O . VAL A 1 72 ? 0.545 -4.448 -4.336 1.00 93.75 72 VAL A O 1
ATOM 565 N N . PHE A 1 73 ? 2.724 -4.475 -3.813 1.00 92.19 73 PHE A N 1
ATOM 566 C CA . PHE A 1 73 ? 3.207 -3.902 -5.066 1.00 92.19 73 PHE A CA 1
ATOM 567 C C . PHE A 1 73 ? 4.098 -4.915 -5.780 1.00 92.19 73 PHE A C 1
ATOM 569 O O . PHE A 1 73 ? 5.080 -5.386 -5.198 1.00 92.19 73 PHE A O 1
ATOM 576 N N . GLY A 1 74 ? 3.765 -5.233 -7.030 1.00 92.56 74 GLY A N 1
ATOM 577 C CA . GLY A 1 74 ? 4.601 -6.003 -7.947 1.00 92.56 74 GLY A CA 1
ATOM 578 C C . GLY A 1 74 ? 5.609 -5.096 -8.651 1.00 92.56 74 GLY A C 1
ATOM 579 O O . GLY A 1 74 ? 5.245 -4.086 -9.250 1.00 92.56 74 GLY A O 1
ATOM 580 N N . LEU A 1 75 ? 6.894 -5.426 -8.524 1.00 91.50 75 LEU A N 1
ATOM 581 C CA . LEU A 1 75 ? 8.019 -4.616 -8.996 1.00 91.50 75 LEU A CA 1
ATOM 582 C C . LEU A 1 75 ? 8.838 -5.427 -10.016 1.00 91.50 75 LEU A C 1
ATOM 584 O O . LEU A 1 75 ? 9.935 -5.893 -9.680 1.00 91.50 75 LEU A O 1
ATOM 588 N N . PRO A 1 76 ? 8.343 -5.626 -11.252 1.00 86.88 76 PRO A N 1
ATOM 589 C CA . PRO A 1 76 ? 8.978 -6.509 -12.237 1.00 86.88 76 PRO A CA 1
ATOM 590 C C . PRO A 1 76 ? 10.398 -6.042 -12.582 1.00 86.88 76 PRO A C 1
ATOM 592 O O . PRO A 1 76 ? 11.346 -6.832 -12.570 1.00 86.88 76 PRO A O 1
ATOM 595 N N . ASP A 1 77 ? 10.558 -4.730 -12.762 1.00 85.00 77 ASP A N 1
ATOM 596 C CA . ASP A 1 77 ? 11.838 -4.071 -13.041 1.00 85.00 77 ASP A CA 1
ATOM 597 C C . ASP A 1 77 ? 12.586 -3.656 -11.759 1.00 85.00 77 ASP A C 1
ATOM 599 O O . ASP A 1 77 ? 13.684 -3.097 -11.805 1.00 85.00 77 ASP A O 1
ATOM 603 N N . GLY A 1 78 ? 12.013 -3.963 -10.592 1.00 87.06 78 GLY A N 1
ATOM 604 C CA . GLY A 1 78 ? 12.590 -3.717 -9.279 1.00 87.06 78 GLY A CA 1
ATOM 605 C C . GLY A 1 78 ? 12.458 -2.280 -8.756 1.00 87.06 78 GLY A C 1
ATOM 606 O O . GLY A 1 78 ? 11.483 -1.591 -9.063 1.00 87.06 78 GLY A O 1
ATOM 607 N N . PRO A 1 79 ? 13.422 -1.817 -7.935 1.00 85.19 79 PRO A N 1
ATOM 608 C CA . PRO A 1 79 ? 13.354 -0.540 -7.220 1.00 85.19 79 PRO A CA 1
ATOM 609 C C . PRO A 1 79 ? 13.014 0.732 -8.012 1.00 85.19 79 PRO A C 1
ATOM 611 O O . PRO A 1 79 ? 12.359 1.594 -7.426 1.00 85.19 79 PRO A O 1
ATOM 614 N N . PRO A 1 80 ? 13.390 0.899 -9.299 1.00 86.50 80 PRO A N 1
ATOM 615 C CA . PRO A 1 80 ? 13.057 2.118 -10.040 1.00 86.50 80 PRO A CA 1
ATOM 616 C C . PRO A 1 80 ? 11.554 2.401 -10.148 1.00 86.50 80 PRO A C 1
ATOM 618 O O . PRO A 1 80 ? 11.167 3.553 -10.308 1.00 86.50 80 PRO A O 1
ATOM 621 N N . ALA A 1 81 ? 10.693 1.382 -10.049 1.00 85.44 81 ALA A N 1
ATOM 622 C CA . ALA A 1 81 ? 9.247 1.600 -10.004 1.00 85.44 81 ALA A CA 1
ATOM 623 C C . ALA A 1 81 ? 8.811 2.341 -8.726 1.00 85.44 81 ALA A C 1
ATOM 625 O O . ALA A 1 81 ? 7.968 3.230 -8.791 1.00 85.44 81 ALA A O 1
ATOM 626 N N . LEU A 1 82 ? 9.449 2.061 -7.583 1.00 81.38 82 LEU A N 1
ATOM 627 C CA . LEU A 1 82 ? 9.179 2.770 -6.326 1.00 81.38 82 LEU A CA 1
ATOM 628 C C . LEU A 1 82 ? 9.581 4.245 -6.404 1.00 81.38 82 LEU A C 1
ATOM 630 O O . LEU A 1 82 ? 8.891 5.094 -5.856 1.00 81.38 82 LEU A O 1
ATOM 634 N N . GLU A 1 83 ? 10.666 4.563 -7.112 1.00 81.75 83 GLU A N 1
ATOM 635 C CA . GLU A 1 83 ? 11.110 5.950 -7.309 1.00 81.75 83 GLU A CA 1
ATOM 636 C C . GLU A 1 83 ? 10.075 6.790 -8.041 1.00 81.75 83 GLU A C 1
ATOM 638 O O . GLU A 1 83 ? 9.845 7.936 -7.669 1.00 81.75 83 GLU A O 1
ATOM 643 N N . ARG A 1 84 ? 9.442 6.209 -9.065 1.00 85.69 84 ARG A N 1
ATOM 644 C CA . ARG A 1 84 ? 8.400 6.897 -9.828 1.00 85.69 84 ARG A CA 1
ATOM 645 C C . ARG A 1 84 ? 7.172 7.141 -8.966 1.00 85.69 84 ARG A C 1
ATOM 647 O O . ARG A 1 84 ? 6.695 8.262 -8.938 1.00 85.69 84 ARG A O 1
ATOM 654 N N . ILE A 1 85 ? 6.739 6.139 -8.199 1.00 82.75 85 ILE A N 1
ATOM 655 C CA . ILE A 1 85 ? 5.588 6.262 -7.289 1.00 82.75 85 ILE A CA 1
ATOM 656 C C . ILE A 1 85 ? 5.824 7.347 -6.235 1.00 82.75 85 ILE A C 1
ATOM 658 O O . ILE A 1 85 ? 4.960 8.187 -6.023 1.00 82.75 85 ILE A O 1
ATOM 662 N N . LEU A 1 86 ? 6.997 7.357 -5.592 1.00 80.81 86 LEU A N 1
ATOM 663 C CA . LEU A 1 86 ? 7.329 8.352 -4.563 1.00 80.81 86 LEU A CA 1
ATOM 664 C C . LEU A 1 86 ? 7.461 9.778 -5.125 1.00 80.81 86 LEU A C 1
ATOM 666 O O . LEU A 1 86 ? 7.362 10.745 -4.366 1.00 80.81 86 LEU A O 1
ATOM 670 N N . ALA A 1 87 ? 7.708 9.909 -6.431 1.00 83.06 87 ALA A N 1
ATOM 671 C CA . ALA A 1 87 ? 7.780 11.189 -7.124 1.00 83.06 87 ALA A CA 1
ATOM 672 C C . ALA A 1 87 ? 6.402 11.743 -7.536 1.00 83.06 87 ALA A C 1
ATOM 674 O O . ALA A 1 87 ? 6.333 12.911 -7.917 1.00 83.06 87 ALA A O 1
ATOM 675 N N . GLU A 1 88 ? 5.326 10.952 -7.458 1.00 82.69 88 GLU A N 1
ATOM 676 C CA . GLU A 1 88 ? 3.966 11.420 -7.747 1.00 82.69 88 GLU A CA 1
ATOM 677 C C . GLU A 1 88 ? 3.464 12.338 -6.620 1.00 82.69 88 GLU A C 1
ATOM 679 O O . GLU A 1 88 ? 3.420 11.947 -5.452 1.00 82.69 88 GLU A O 1
ATOM 684 N N . GLU A 1 89 ? 3.038 13.560 -6.953 1.00 77.75 89 GLU A N 1
ATOM 685 C CA . GLU A 1 89 ? 2.542 14.528 -5.957 1.00 77.75 89 GLU A CA 1
ATOM 686 C C . GLU A 1 89 ? 1.302 13.999 -5.213 1.00 77.75 89 GLU A C 1
ATOM 688 O O . GLU A 1 89 ? 1.173 14.158 -3.995 1.00 77.75 89 GLU A O 1
ATOM 693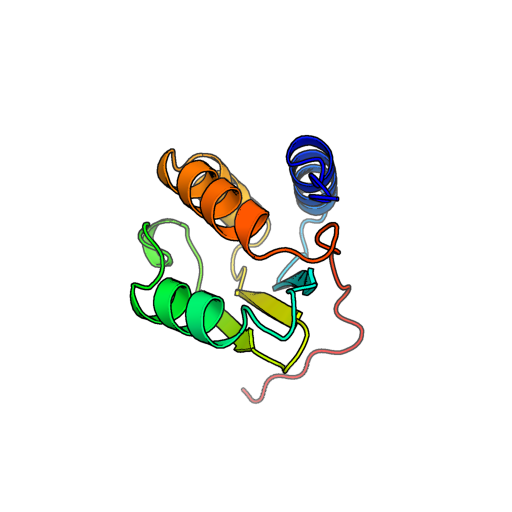 N N . ASP A 1 90 ? 0.427 13.289 -5.928 1.00 80.81 90 ASP A N 1
ATOM 694 C CA . ASP A 1 90 ? -0.811 12.729 -5.381 1.00 80.81 90 ASP A CA 1
ATOM 695 C C . ASP A 1 90 ? -0.580 11.519 -4.462 1.00 80.81 90 ASP A C 1
ATOM 697 O O . ASP A 1 90 ? -1.454 11.179 -3.656 1.00 80.81 90 ASP A O 1
ATOM 701 N N . PHE A 1 91 ? 0.604 10.893 -4.514 1.00 79.19 91 PHE A N 1
ATOM 702 C CA . PHE A 1 91 ? 0.948 9.787 -3.620 1.00 79.19 91 PHE A CA 1
ATOM 703 C C . PHE A 1 91 ? 0.896 10.236 -2.158 1.00 79.19 91 PHE A C 1
ATOM 705 O O . PHE A 1 91 ? 0.243 9.600 -1.327 1.00 79.19 91 PHE A O 1
ATOM 712 N N . TRP A 1 92 ? 1.518 11.374 -1.846 1.00 74.44 92 TRP A N 1
ATOM 713 C CA . TRP A 1 92 ? 1.575 11.888 -0.477 1.00 74.44 92 TRP A CA 1
ATOM 714 C C . TRP A 1 92 ? 0.212 12.367 0.021 1.00 74.44 92 TRP A C 1
ATOM 716 O O . TRP A 1 92 ? -0.107 12.187 1.197 1.00 74.44 92 TRP A O 1
ATOM 726 N N . THR A 1 93 ? -0.635 12.874 -0.877 1.00 77.75 93 THR A N 1
ATOM 727 C CA . THR A 1 93 ? -2.032 13.204 -0.562 1.00 77.75 93 THR A CA 1
ATOM 728 C C . THR A 1 93 ? -2.807 1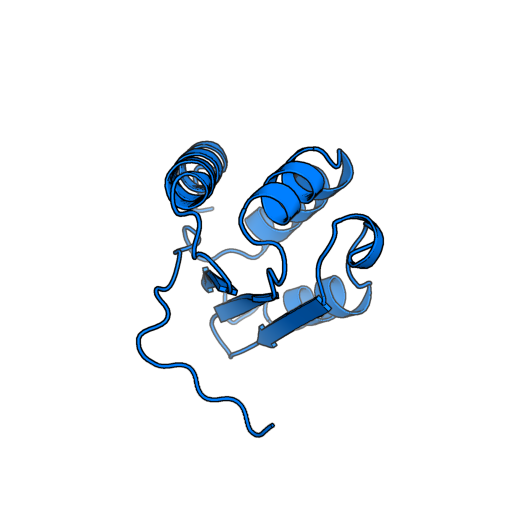1.966 -0.112 1.00 77.75 93 THR A C 1
ATOM 730 O O . THR A 1 93 ? -3.522 12.012 0.895 1.00 77.75 93 THR A O 1
ATOM 733 N N . VAL A 1 94 ? -2.623 10.832 -0.796 1.00 79.75 94 VAL A N 1
ATOM 734 C CA . VAL A 1 94 ? -3.233 9.565 -0.377 1.00 79.75 94 VAL A CA 1
ATOM 735 C C . VAL A 1 94 ? -2.641 9.064 0.930 1.00 79.75 94 VAL A C 1
ATOM 737 O O . VAL A 1 94 ? -3.415 8.705 1.816 1.00 79.75 94 VAL A O 1
ATOM 740 N N . VAL A 1 95 ? -1.320 9.107 1.123 1.00 77.50 95 VAL A N 1
ATOM 741 C CA . VAL A 1 95 ? -0.703 8.726 2.408 1.00 77.50 95 VAL A CA 1
ATOM 742 C C . VAL A 1 95 ? -1.320 9.514 3.575 1.00 77.50 95 VAL A C 1
ATOM 744 O O . VAL A 1 95 ? -1.712 8.915 4.577 1.00 77.50 95 VAL A O 1
ATOM 747 N N . SER A 1 96 ? -1.519 10.827 3.424 1.00 76.94 96 SER A N 1
ATOM 748 C CA . SER A 1 96 ? -2.188 11.655 4.439 1.00 76.94 96 SER A CA 1
ATOM 749 C C . SER A 1 96 ? -3.668 11.307 4.651 1.00 76.94 96 SER A C 1
ATOM 751 O O . SER A 1 96 ? -4.195 11.497 5.749 1.00 76.94 96 SER A O 1
ATOM 753 N N . SER A 1 97 ? -4.373 10.794 3.637 1.00 80.50 97 SER A N 1
ATOM 754 C CA . SER A 1 97 ? -5.756 10.317 3.809 1.00 80.50 97 SER A CA 1
ATOM 755 C C . SER A 1 97 ? -5.820 9.082 4.720 1.00 80.50 97 SER A C 1
ATOM 757 O O . SER A 1 97 ? -6.702 8.989 5.579 1.00 80.50 97 SER A O 1
ATOM 759 N N . TRP A 1 98 ? -4.825 8.196 4.610 1.00 86.56 98 TRP A N 1
ATOM 760 C CA . TRP A 1 98 ? -4.709 6.982 5.414 1.00 86.56 98 TRP A CA 1
ATOM 761 C C . TRP A 1 98 ? -4.301 7.252 6.866 1.00 86.56 98 TRP A C 1
ATOM 763 O O . TRP A 1 98 ? -4.725 6.506 7.748 1.00 86.56 98 TRP A O 1
ATOM 773 N N . GLU A 1 99 ? -3.581 8.342 7.160 1.00 83.50 99 GLU A N 1
ATOM 774 C CA . GLU A 1 99 ? -3.265 8.751 8.544 1.00 83.50 99 GLU A CA 1
ATOM 775 C C . GLU A 1 99 ? -4.506 8.894 9.432 1.00 83.50 99 GLU A C 1
ATOM 777 O O . GLU A 1 99 ? -4.444 8.632 10.630 1.00 83.50 99 GLU A O 1
ATOM 782 N N . ARG A 1 100 ? -5.651 9.286 8.861 1.00 83.88 100 ARG A N 1
ATOM 783 C CA . ARG A 1 100 ? -6.904 9.441 9.622 1.00 83.88 100 ARG A CA 1
ATOM 784 C C . ARG A 1 100 ? -7.585 8.114 9.951 1.00 83.88 100 ARG A C 1
ATOM 786 O O . ARG A 1 100 ? -8.467 8.093 10.804 1.00 83.88 100 ARG A O 1
ATOM 793 N N . ILE A 1 101 ? -7.215 7.047 9.247 1.00 89.44 101 ILE A N 1
ATOM 794 C CA . ILE A 1 101 ? -7.786 5.699 9.380 1.00 89.44 101 ILE A CA 1
ATOM 795 C C . ILE A 1 101 ? -6.839 4.783 10.170 1.00 89.44 101 ILE A C 1
ATOM 797 O O . ILE A 1 101 ? -7.255 3.762 10.721 1.00 89.44 101 ILE A O 1
ATOM 801 N N . ALA A 1 102 ? -5.562 5.151 10.230 1.00 90.44 102 ALA A N 1
ATOM 802 C CA . ALA A 1 102 ? -4.516 4.358 10.837 1.00 90.44 102 ALA A CA 1
ATOM 803 C C . ALA A 1 102 ? -4.666 4.248 12.362 1.00 90.44 102 ALA A C 1
ATOM 805 O O . ALA A 1 102 ? -4.780 5.247 13.070 1.00 90.44 102 ALA A O 1
ATOM 806 N N . ALA A 1 103 ? -4.572 3.017 12.867 1.00 92.12 103 ALA A N 1
ATOM 807 C CA . ALA A 1 103 ? -4.484 2.714 14.299 1.00 92.12 103 ALA A CA 1
ATOM 808 C C . ALA A 1 103 ? -3.031 2.721 14.817 1.00 92.12 103 ALA A C 1
ATOM 810 O O . ALA A 1 103 ? -2.767 2.508 16.002 1.00 92.12 103 ALA A O 1
ATOM 811 N N . GLY A 1 104 ? -2.058 2.924 13.928 1.00 90.25 104 GLY A N 1
ATOM 812 C CA . GLY A 1 104 ? -0.638 2.908 14.251 1.00 90.25 104 GLY A CA 1
ATOM 813 C C . GLY A 1 104 ? 0.245 3.040 13.012 1.00 90.25 104 GLY A C 1
ATOM 814 O O . GLY A 1 104 ? -0.269 3.216 11.906 1.00 90.25 104 GLY A O 1
ATOM 815 N N . PRO A 1 105 ? 1.575 2.955 13.180 1.00 88.75 105 PRO A N 1
ATOM 816 C CA . PRO A 1 105 ? 2.497 3.092 12.067 1.00 88.75 105 PRO A CA 1
ATOM 817 C C . PRO A 1 105 ? 2.415 1.934 11.070 1.00 88.75 105 PRO A C 1
ATOM 819 O O . PRO A 1 105 ? 2.222 0.783 11.480 1.00 88.75 105 PRO A O 1
ATOM 822 N N . PRO A 1 106 ? 2.588 2.224 9.766 1.00 90.75 106 PRO A N 1
ATOM 823 C CA . PRO A 1 106 ? 2.744 1.198 8.756 1.00 90.75 106 PRO A CA 1
ATOM 824 C C . PRO A 1 106 ? 4.015 0.398 9.022 1.00 90.75 106 PRO A C 1
ATOM 826 O O . PRO A 1 106 ? 4.991 0.893 9.584 1.00 90.75 106 PRO A O 1
ATOM 829 N N . ARG A 1 107 ? 3.995 -0.862 8.603 1.00 91.81 107 ARG A N 1
ATOM 830 C CA . ARG A 1 107 ? 5.111 -1.795 8.741 1.00 91.81 107 ARG A CA 1
ATOM 831 C C . ARG A 1 107 ? 5.413 -2.392 7.383 1.00 91.81 107 ARG A C 1
ATOM 833 O O . ARG A 1 107 ? 4.490 -2.813 6.684 1.00 91.81 107 ARG A O 1
ATOM 840 N N . ILE A 1 108 ? 6.686 -2.501 7.033 1.00 91.06 108 ILE A N 1
ATOM 841 C CA . ILE A 1 108 ? 7.082 -3.223 5.826 1.00 91.06 108 ILE A CA 1
ATOM 842 C C . ILE A 1 108 ? 7.217 -4.710 6.156 1.00 91.06 108 ILE A C 1
ATOM 844 O O . ILE A 1 108 ? 7.990 -5.106 7.030 1.00 91.06 108 ILE A O 1
ATOM 848 N N . ALA A 1 109 ? 6.454 -5.546 5.456 1.00 91.94 109 ALA A N 1
ATOM 849 C CA . ALA A 1 109 ? 6.566 -6.992 5.567 1.00 91.94 109 ALA A CA 1
ATOM 850 C C . ALA A 1 109 ? 7.600 -7.533 4.570 1.00 91.94 109 ALA A C 1
ATOM 852 O O . ALA A 1 109 ? 7.642 -7.140 3.402 1.00 91.94 109 ALA A O 1
ATOM 853 N N . SER A 1 110 ? 8.425 -8.474 5.030 1.00 86.81 110 SER A N 1
ATOM 854 C CA . SER A 1 110 ? 9.334 -9.220 4.167 1.00 86.81 110 SER A CA 1
ATOM 855 C C . SER A 1 110 ? 8.617 -10.407 3.529 1.00 86.81 110 SER A C 1
ATOM 857 O O . SER A 1 110 ? 7.812 -11.102 4.151 1.00 86.81 110 SER A O 1
ATOM 859 N N . VAL A 1 111 ? 8.931 -10.668 2.263 1.00 87.12 111 VAL A N 1
ATOM 860 C CA . VAL A 1 111 ? 8.430 -11.851 1.566 1.00 87.12 111 VAL A CA 1
ATOM 861 C C . VAL A 1 111 ? 9.228 -13.065 2.035 1.00 87.12 111 VAL A C 1
ATOM 863 O O . VAL A 1 111 ? 10.379 -13.248 1.646 1.00 87.12 111 VAL A O 1
ATOM 866 N N . ALA A 1 112 ? 8.623 -13.887 2.891 1.00 89.69 112 ALA A N 1
ATOM 867 C CA . ALA A 1 112 ? 9.258 -15.100 3.412 1.00 89.69 112 ALA A CA 1
ATOM 868 C C . ALA A 1 112 ? 9.263 -16.258 2.395 1.00 89.69 112 ALA A C 1
ATOM 870 O O . ALA A 1 112 ? 10.151 -17.108 2.419 1.00 89.69 112 ALA A O 1
ATOM 871 N N . PHE A 1 113 ? 8.266 -16.292 1.510 1.00 90.25 113 PHE A N 1
ATOM 872 C CA . PHE A 1 113 ? 8.113 -17.275 0.442 1.00 90.25 113 PHE A CA 1
ATOM 873 C C . PHE A 1 113 ? 7.248 -16.673 -0.673 1.00 90.25 113 PHE A C 1
ATOM 875 O O . PHE A 1 113 ? 6.260 -16.002 -0.379 1.00 90.25 113 PHE A O 1
ATOM 882 N N . ASP A 1 114 ? 7.607 -16.912 -1.935 1.00 87.25 114 ASP A N 1
ATOM 883 C CA . ASP A 1 114 ? 6.838 -16.475 -3.104 1.00 87.25 114 ASP A CA 1
ATOM 884 C C . ASP A 1 114 ? 6.897 -17.553 -4.184 1.00 87.25 114 ASP A C 1
ATOM 886 O O . ASP A 1 114 ? 7.981 -18.017 -4.545 1.00 87.25 114 ASP A O 1
ATOM 890 N N . TRP A 1 115 ? 5.737 -17.969 -4.683 1.00 91.56 115 TRP A N 1
ATOM 891 C CA . TRP A 1 115 ? 5.628 -19.003 -5.705 1.00 91.56 115 TRP A CA 1
ATOM 892 C C . TRP A 1 115 ? 4.692 -18.540 -6.811 1.00 91.56 115 TRP A C 1
ATOM 894 O O . TRP A 1 115 ? 3.597 -18.056 -6.538 1.00 91.56 115 TRP A O 1
ATOM 904 N N . HIS A 1 116 ? 5.122 -18.745 -8.054 1.00 83.94 116 HIS A N 1
ATOM 905 C CA . HIS A 1 116 ? 4.373 -18.396 -9.255 1.00 83.94 116 HIS A CA 1
ATOM 906 C C . HIS A 1 116 ? 4.315 -19.618 -10.168 1.00 83.94 116 HIS A C 1
ATOM 908 O O . HIS A 1 116 ? 5.349 -20.223 -10.464 1.00 83.94 116 HIS A O 1
ATOM 914 N N . ALA A 1 117 ? 3.112 -19.987 -10.607 1.00 84.12 117 ALA A N 1
ATOM 915 C CA . ALA A 1 117 ? 2.956 -20.909 -11.724 1.00 84.12 117 ALA A CA 1
ATOM 916 C C . ALA A 1 117 ? 3.339 -20.171 -13.014 1.00 84.12 117 ALA A C 1
ATOM 918 O O . ALA A 1 117 ? 2.888 -19.046 -13.221 1.00 84.12 117 ALA A O 1
ATOM 919 N N . ALA A 1 118 ? 4.186 -20.787 -13.837 1.00 68.06 118 ALA A N 1
ATOM 920 C CA . ALA A 1 118 ? 4.524 -20.278 -15.165 1.00 68.06 118 ALA A CA 1
ATOM 921 C C . ALA A 1 118 ? 3.336 -20.366 -16.134 1.00 68.06 118 ALA A C 1
ATOM 923 O O . ALA A 1 118 ? 2.526 -21.313 -15.983 1.00 68.06 118 ALA A O 1
#

=== Feature glossary ===
Each block in this record encodes a different view of the same protein. In brief:

Predicted aligned error. PAE(i, j) answers: if I align the predicted and true structures on residue i, how far off (in Å) do I expect residue j to be? A block-diagonal PAE matrix with low values on the blocks and high values off-diagonal is the signature of a multi-domain protein with confidently predicted domains but uncertain inter-domain orientation.

Contact-map, Ramachandran, and PAE plots. Plot images: a contact map (which residues are close in 3D, as an N×N binary image), a Ramachandran scatter (backbone torsion angles, revealing secondary-structure composition at a glance), and — for AlphaFold structures — a PAE heatmap (pairwise prediction confidence).

Backbone torsions (φ/ψ). φ (phi) and ψ (psi) are the two rotatable backbone dihedrals per residue: φ is the C(i-1)–N–Cα–C torsion, ψ is the N–Cα–C–N(i+1) torsion, both in degrees on (−180°, 180°]. α-helical residues cluster near (−60°, −45°); β-strand residues near (−120°, +130°). A Ramachandran plot is simply a scatter of (φ, ψ) for every residue.

Foldseek 3Di. A 3Di character summarizes, for each residue, the relative orientation of the Cα frame of its nearest spatial neighbor. Because it encodes fold topology rather than chemistry, 3Di alignments detect remote structural similarity that sequence alignment misses.

Radius of gyration, Cα contacts, bounding box. Three whole-structure scalars: the radius of gyration (RMS distance of Cα from centroid, in Å), the count of Cα–Cα contacts (pairs closer than 8 Å and separated by more than four residues in sequence — i.e. tertiary, not local, contacts), and the bounding-box dimensions. Together they distinguish compact globular folds from extended fibres or disordered chains.

Sequence. Sequence gives the chain of amino acids in standard one-letter code (A=alanine, C=cysteine, …, Y=tyrosine), read N→C. It is the only feature that is directly encoded by the gene; all structural features are derived from the folded form of this sequence.

mmCIF coordinates. Atomic coordinates in PDBx/mmCIF format — the same representation the Prot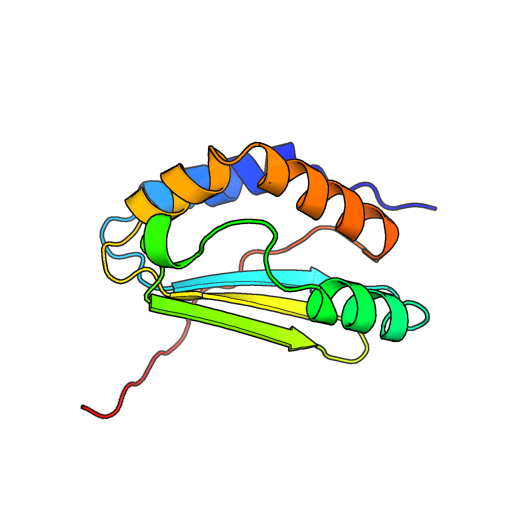ein Data Bank distributes. Each line of the _atom_site loop places one backbone atom in Cartesian space (units: ångströms, origin: arbitrary).

Secondary structure (3-state, P-SEA). Three-state secondary structure (P-SEA) collapses the eight DSSP classes into helix (a), strand (b), and coil (c). P-SEA assigns these from Cα geometry alone — distances and angles — without requiring backbone oxygens, so it works on any Cα trace.

InterPro / GO / CATH / organism. Functional annotations link the protein to curated databases. InterPro entries identify conserved domains and families by matching the sequence against member-database signatures (Pfam, PROSITE, CDD, …). Gene Ontology (GO) terms describe molecular function, biological process, and cellular component in a controlled vocabulary. CATH places the structure in a hierarchical fold classification (Class/Architecture/Topology/Homologous-superfamily). The organism is the source species.

B-factor. B-factor (Debye–Waller factor) reflects atomic displacement in the crystal lattice. It is an experimental observable (units Å²), not a prediction; low values mean the atom is pinned down, high values mean it moves or is heterogeneous across the crystal.

Rendered structure images. Structure images are PyMOL renders from six orthogonal camera directions. Cartoon representation draws helices as coils and strands as arrows; sticks shows the backbone as bonds; surface shows the solvent-excluded envelope. Rainbow coloring maps sequence position to hue (blue→red, N→C); chain coloring assigns a distinct color per polypeptide.

Solvent-accessible surface area. Solvent-accessible surface area (SASA) is the area in Å² traced out by the centre of a 1.4 Å probe sphere (a water molecule) rolled over the protein's van der Waals surface (Shrake–Rupley / Lee–Richards construction). Buried residues have near-zero SASA; fully exposed residues can exceed 200 Å². The total SASA scales roughly with the number of surface residues.

Secondary structure (8-state, DSSP). The SS8 string is DSSP's per-residue secondary-structure call. α-helix (H) means an i→i+4 H-bond ladder; β-strand (E) means the residue participates in a β-sheet; 3₁₀ (G) and π (I) are tighter and wider helices; T/S are turns/bends; '-' is loop.

pLDDT. For AlphaFold models, the B-factor field carries pLDDT — the model's own estimate of local accuracy on a 0–100 scale. Regions with pLDDT<50 should be treated as essentially unmodeled; they often correspond to intrinsically disordered segments.

Nearest PDB structures. Nearest PDB neighbors are the top structural matches found by Foldseek when searching this structure against the entire Protein Data Bank. Each hit reports a TM-score (0 to 1; >0.5 almost always implies the same fold) and an E-value. These are *structural* homologs — they may share no detectable sequence similarity.